Protein AF-A0A7C2XI36-F1 (afdb_monomer)

Sequence (150 aa):
MTQAPLSSDQVSELDQFARSLNAELEAIGADRAEQAFGLGCGLGIMPLGALVLALWVLQVINLILAFILAAMAGLALVGVAALLAYRARRRAIQHAYHTTQEREISRFLSARTMSRAQFDTLAYRQLPEGAPLLDFLSPIRKESDELLEG

Structure (mmCIF, N/CA/C/O backbone):
data_AF-A0A7C2XI36-F1
#
_entry.id   AF-A0A7C2XI36-F1
#
loop_
_atom_site.group_PDB
_atom_site.id
_atom_site.type_symbol
_atom_site.label_atom_id
_atom_site.label_alt_id
_atom_site.label_comp_id
_atom_site.label_asym_id
_atom_site.label_entity_id
_atom_site.label_seq_id
_atom_site.pdbx_PDB_ins_code
_atom_site.Cartn_x
_atom_site.Cartn_y
_atom_site.Cartn_z
_atom_site.occupancy
_atom_site.B_iso_or_equiv
_atom_site.auth_seq_id
_atom_site.auth_comp_id
_atom_site.auth_asym_id
_atom_site.auth_atom_id
_atom_site.pdbx_PDB_model_num
ATOM 1 N N . MET A 1 1 ? -18.037 5.154 40.935 1.00 37.78 1 MET A N 1
ATOM 2 C CA . MET A 1 1 ? -19.163 4.636 40.127 1.00 37.78 1 MET A CA 1
ATOM 3 C C . MET A 1 1 ? -18.861 3.184 39.813 1.00 37.78 1 MET A C 1
ATOM 5 O O . MET A 1 1 ? -17.808 2.916 39.251 1.00 37.78 1 MET A O 1
ATOM 9 N N . THR A 1 2 ? -19.704 2.260 40.262 1.00 40.53 2 THR A N 1
ATOM 10 C CA . THR A 1 2 ? -19.531 0.815 40.065 1.00 40.53 2 THR A CA 1
ATOM 11 C C . THR A 1 2 ? -19.751 0.456 38.597 1.00 40.53 2 THR A C 1
ATOM 13 O O . THR A 1 2 ? -20.831 0.685 38.060 1.00 40.53 2 THR A O 1
ATOM 16 N N . GLN A 1 3 ? -18.725 -0.084 37.935 1.00 44.94 3 GLN A N 1
ATOM 17 C CA . GLN A 1 3 ? -18.867 -0.599 36.574 1.00 44.94 3 GLN A CA 1
ATOM 18 C C . GLN A 1 3 ? -19.652 -1.913 36.626 1.00 44.94 3 GLN A C 1
ATOM 20 O O . GLN A 1 3 ? -19.240 -2.852 37.306 1.00 44.94 3 GLN A O 1
ATOM 25 N N . ALA A 1 4 ? -20.784 -1.975 35.924 1.00 53.09 4 ALA A N 1
ATOM 26 C CA . ALA A 1 4 ? -21.467 -3.241 35.694 1.00 53.09 4 ALA A CA 1
ATOM 27 C C . ALA A 1 4 ? -20.569 -4.142 34.821 1.00 53.09 4 ALA A C 1
ATOM 29 O O . ALA A 1 4 ? -19.974 -3.635 33.864 1.00 53.09 4 ALA A O 1
ATOM 30 N N . PRO A 1 5 ? -20.446 -5.447 35.121 1.00 56.06 5 PRO A N 1
ATOM 31 C CA . PRO A 1 5 ? -19.720 -6.361 34.250 1.00 56.06 5 PRO A CA 1
ATOM 32 C C . PRO A 1 5 ? -20.425 -6.435 32.889 1.00 56.06 5 PRO A C 1
ATOM 34 O O . PRO A 1 5 ? -21.626 -6.700 32.824 1.00 56.06 5 PRO A O 1
ATOM 37 N N . LEU A 1 6 ? -19.675 -6.183 31.812 1.00 59.97 6 LEU A N 1
ATOM 38 C CA . LEU A 1 6 ? -20.142 -6.374 30.435 1.00 59.97 6 LEU A CA 1
ATOM 39 C C . LEU A 1 6 ? -20.585 -7.832 30.251 1.00 59.97 6 LEU A C 1
ATOM 41 O O . LEU A 1 6 ? -19.903 -8.744 30.726 1.00 59.97 6 LEU A O 1
ATOM 45 N N . SER A 1 7 ? -21.713 -8.063 29.575 1.00 69.44 7 SER A N 1
ATOM 46 C CA . SER A 1 7 ? -22.179 -9.434 29.337 1.00 69.44 7 SER A CA 1
ATOM 47 C C . SER A 1 7 ? -21.255 -10.168 28.359 1.00 69.44 7 SER A C 1
ATOM 49 O O . SER A 1 7 ? -20.608 -9.549 27.510 1.00 69.44 7 SER A O 1
ATOM 51 N N . SER A 1 8 ? -21.220 -11.502 28.439 1.00 66.12 8 SER A N 1
ATOM 52 C CA . SER A 1 8 ? -20.513 -12.359 27.469 1.00 66.12 8 SER A CA 1
ATOM 53 C C . SER A 1 8 ? -20.869 -12.010 26.024 1.00 66.12 8 SER A C 1
ATOM 55 O O . SER A 1 8 ? -20.007 -11.979 25.147 1.00 66.12 8 SER A O 1
ATOM 57 N N . ASP A 1 9 ? -22.139 -11.689 25.804 1.00 70.44 9 ASP A N 1
ATOM 58 C CA . ASP A 1 9 ? -22.708 -11.429 24.489 1.00 70.44 9 ASP A CA 1
ATOM 59 C C . ASP A 1 9 ? -22.236 -10.068 23.960 1.00 70.44 9 ASP A C 1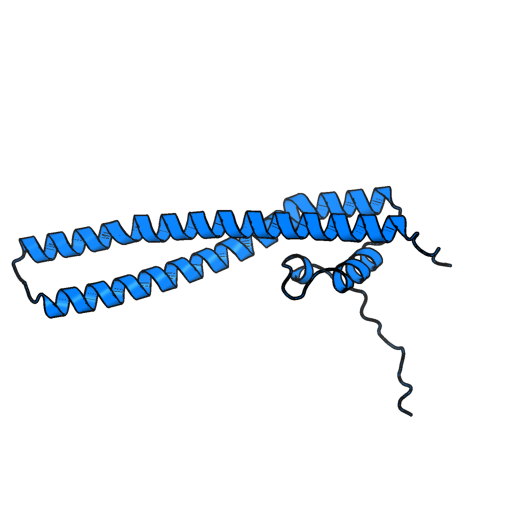
ATOM 61 O O . ASP A 1 9 ? -21.839 -9.965 22.803 1.00 70.44 9 ASP A O 1
ATOM 65 N N . GLN A 1 10 ? -22.151 -9.049 24.829 1.00 66.25 10 GLN A N 1
ATOM 66 C CA . GLN A 1 10 ? -21.549 -7.755 24.487 1.00 66.25 10 GLN A CA 1
ATOM 67 C C . GLN A 1 10 ? -20.069 -7.891 24.110 1.00 66.25 10 GLN A C 1
ATOM 69 O O . GLN A 1 10 ? -19.618 -7.204 23.200 1.00 66.25 10 GLN A O 1
ATOM 74 N N . VAL A 1 11 ? -19.312 -8.767 24.782 1.00 71.81 11 VAL A N 1
ATOM 75 C CA . VAL A 1 11 ? -17.890 -9.007 24.472 1.00 71.81 11 VAL A CA 1
ATOM 76 C C . VAL A 1 11 ? -17.716 -9.752 23.140 1.00 71.81 11 VAL A C 1
ATOM 78 O O . VAL A 1 11 ? -16.781 -9.453 22.399 1.00 71.81 11 VAL A O 1
ATOM 81 N N . SER A 1 12 ? -18.622 -10.680 22.816 1.00 75.06 12 SER A N 1
ATOM 82 C CA . SER A 1 12 ? -18.628 -11.423 21.545 1.00 75.06 12 SER A CA 1
ATOM 83 C C . SER A 1 12 ? -19.030 -10.547 20.351 1.00 75.06 12 SER A C 1
ATOM 85 O O . SER A 1 12 ? -18.380 -10.576 19.306 1.00 75.06 12 SER A O 1
ATOM 87 N N . GLU A 1 13 ? -20.053 -9.699 20.512 1.00 75.38 13 GLU A N 1
ATOM 88 C CA . GLU A 1 13 ? -20.417 -8.700 19.499 1.00 75.38 13 GLU A CA 1
ATOM 89 C C . GLU A 1 13 ? -19.289 -7.685 19.262 1.00 75.38 13 GLU A C 1
ATOM 91 O O . GLU A 1 13 ? -19.054 -7.292 18.118 1.00 75.38 13 GLU A O 1
ATOM 96 N N . LEU A 1 14 ? -18.573 -7.272 20.319 1.00 71.88 14 LEU A N 1
ATOM 97 C CA . LEU A 1 14 ? -17.445 -6.347 20.191 1.00 71.88 14 LEU A CA 1
ATOM 98 C C . LEU A 1 14 ? -16.300 -6.946 19.372 1.00 71.88 14 LEU A C 1
ATOM 100 O O . LEU A 1 14 ? -15.743 -6.257 18.520 1.00 71.88 14 LEU A O 1
ATOM 104 N N . ASP A 1 15 ? -15.977 -8.219 19.615 1.00 75.00 15 ASP A N 1
ATOM 105 C CA . ASP A 1 15 ? -14.943 -8.951 18.882 1.00 75.00 15 ASP A CA 1
ATOM 106 C C . ASP A 1 15 ? -15.303 -9.058 17.393 1.00 75.00 15 ASP A C 1
ATOM 108 O O . ASP A 1 15 ? -14.488 -8.715 16.534 1.00 75.00 15 ASP A O 1
ATOM 112 N N . GLN A 1 16 ? -16.548 -9.433 17.072 1.00 79.31 16 GLN A N 1
ATOM 113 C CA . GLN A 1 16 ? -17.017 -9.475 15.683 1.00 79.31 16 GLN A CA 1
ATOM 114 C C . GLN A 1 16 ? -16.967 -8.099 15.009 1.00 79.31 16 GLN A C 1
ATOM 116 O O . GLN A 1 16 ? -16.477 -8.000 13.884 1.00 79.31 16 GLN A O 1
ATOM 121 N N . PHE A 1 17 ? -17.413 -7.042 15.693 1.00 75.38 17 PHE A N 1
ATOM 122 C CA . PHE A 1 17 ? -17.409 -5.681 15.153 1.00 75.38 17 PHE A CA 1
ATOM 123 C C . PHE A 1 17 ? -15.983 -5.143 14.945 1.00 75.38 17 PHE A C 1
ATOM 125 O O . PHE A 1 17 ? -15.670 -4.595 13.888 1.00 75.38 17 PHE A O 1
ATOM 132 N N . ALA A 1 18 ? -15.073 -5.362 15.898 1.00 73.56 18 ALA A N 1
ATOM 133 C CA . ALA A 1 18 ? -13.664 -4.992 15.757 1.00 73.56 18 ALA A CA 1
ATOM 134 C C . ALA A 1 18 ? -12.981 -5.760 14.609 1.00 73.56 18 ALA A C 1
ATOM 136 O O . ALA A 1 18 ? -12.228 -5.169 13.829 1.00 73.56 18 ALA A O 1
ATOM 137 N N . ARG A 1 19 ? -13.277 -7.060 14.452 1.00 77.25 19 ARG A N 1
ATOM 138 C CA . ARG A 1 19 ? -12.775 -7.878 13.336 1.00 77.25 19 ARG A CA 1
ATOM 139 C C . ARG A 1 19 ? -13.316 -7.416 11.984 1.00 77.25 19 ARG A C 1
ATOM 141 O O . ARG A 1 19 ? -12.528 -7.338 11.042 1.00 77.25 19 ARG A O 1
ATOM 148 N N . SER A 1 20 ? -14.605 -7.078 11.872 1.00 79.12 20 SER A N 1
ATOM 149 C CA . SER A 1 20 ? -15.180 -6.592 10.609 1.00 79.12 20 SER A CA 1
ATOM 150 C C . SER A 1 20 ? -14.599 -5.238 10.200 1.00 79.12 20 SER A C 1
ATOM 152 O O . SER A 1 20 ? -14.190 -5.084 9.051 1.00 79.12 20 SER A O 1
ATOM 154 N N . LEU A 1 21 ? -14.467 -4.298 11.145 1.00 72.62 21 LEU A N 1
ATOM 155 C CA . LEU A 1 21 ? -13.843 -2.989 10.905 1.00 72.62 21 LEU A CA 1
ATOM 156 C C . LEU A 1 21 ? -12.387 -3.128 10.432 1.00 72.62 21 LEU A C 1
ATOM 158 O O . LEU A 1 21 ? -11.956 -2.412 9.526 1.00 72.62 21 LEU A O 1
ATOM 162 N N . ASN A 1 22 ? -11.632 -4.065 11.019 1.00 76.25 22 ASN A N 1
ATOM 163 C CA . ASN A 1 22 ? -10.251 -4.331 10.627 1.00 76.25 22 ASN A CA 1
ATOM 164 C C . ASN A 1 22 ? -10.146 -4.962 9.229 1.00 76.25 22 ASN A C 1
ATOM 166 O O . ASN A 1 22 ? -9.316 -4.534 8.429 1.00 76.25 22 ASN A O 1
ATOM 170 N N . ALA A 1 23 ? -10.998 -5.946 8.921 1.00 80.12 23 ALA A N 1
ATOM 171 C CA . ALA A 1 23 ? -11.044 -6.583 7.605 1.00 80.12 23 ALA A CA 1
ATOM 172 C C . ALA A 1 23 ? -11.415 -5.583 6.492 1.00 80.12 23 ALA A C 1
ATOM 174 O O . ALA A 1 23 ? -10.839 -5.626 5.406 1.00 80.12 23 ALA A O 1
ATOM 175 N N . 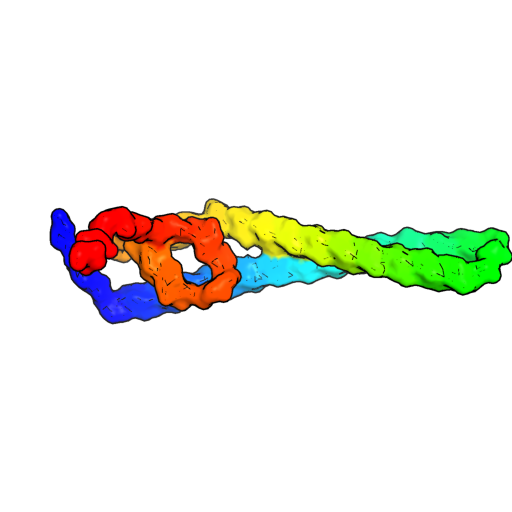GLU A 1 24 ? -12.322 -4.643 6.770 1.00 77.94 24 GLU A N 1
ATOM 176 C CA . GLU A 1 24 ? -12.688 -3.577 5.834 1.00 77.94 24 GLU A CA 1
ATOM 177 C C . GLU A 1 24 ? -11.528 -2.593 5.591 1.00 77.94 24 GLU A C 1
ATOM 179 O O . GLU A 1 24 ? -11.204 -2.294 4.439 1.00 77.94 24 GLU A O 1
ATOM 184 N N . LEU A 1 25 ? -10.841 -2.137 6.649 1.00 72.50 25 LEU A N 1
ATOM 185 C CA . LEU A 1 25 ? -9.649 -1.283 6.522 1.00 72.50 25 LEU A CA 1
ATOM 186 C C . LEU A 1 25 ? -8.519 -1.970 5.745 1.00 72.50 25 LEU A C 1
ATOM 188 O O . LEU A 1 25 ? -7.814 -1.319 4.969 1.00 72.50 25 LEU A O 1
ATOM 192 N N . GLU A 1 26 ? -8.339 -3.275 5.942 1.00 76.50 26 GLU A N 1
ATOM 193 C CA . GLU A 1 26 ? -7.358 -4.063 5.204 1.00 76.50 26 GLU A CA 1
ATOM 194 C C . GLU A 1 26 ? -7.734 -4.208 3.723 1.00 76.50 26 GLU A C 1
ATOM 196 O O . GLU A 1 26 ? -6.888 -3.948 2.867 1.00 76.50 26 GLU A O 1
ATOM 201 N N . ALA A 1 27 ? -8.998 -4.511 3.410 1.00 80.31 27 ALA A N 1
ATOM 202 C CA . ALA A 1 27 ? -9.495 -4.600 2.036 1.00 80.31 27 ALA A CA 1
ATOM 203 C C . ALA A 1 27 ? -9.365 -3.263 1.279 1.00 80.31 27 ALA A C 1
ATOM 205 O O . ALA A 1 27 ? -8.822 -3.229 0.173 1.00 80.31 27 ALA A O 1
ATOM 206 N N . ILE A 1 28 ? -9.773 -2.146 1.895 1.00 77.06 28 ILE A N 1
ATOM 207 C CA . ILE A 1 28 ? -9.601 -0.792 1.334 1.00 77.06 28 ILE A CA 1
ATOM 208 C C . ILE A 1 28 ? -8.109 -0.474 1.144 1.00 77.06 28 ILE A C 1
ATOM 210 O O . ILE A 1 28 ? -7.710 0.119 0.139 1.00 77.06 28 ILE A O 1
ATOM 214 N N . GLY A 1 29 ? -7.267 -0.868 2.102 1.00 68.06 29 GLY A N 1
ATOM 215 C CA . GLY A 1 29 ? -5.820 -0.696 2.025 1.00 68.06 29 GLY A CA 1
ATOM 216 C C . GLY A 1 29 ? -5.167 -1.494 0.892 1.00 68.06 29 GLY A C 1
ATOM 217 O O . GLY A 1 29 ? -4.225 -0.993 0.275 1.00 68.06 29 GLY A O 1
ATOM 218 N N . ALA A 1 30 ? -5.666 -2.701 0.612 1.00 75.81 30 ALA A N 1
ATOM 219 C CA . ALA A 1 30 ? -5.193 -3.580 -0.454 1.00 75.81 30 ALA A CA 1
ATOM 220 C C . ALA A 1 30 ? -5.612 -3.079 -1.847 1.00 75.81 30 ALA A C 1
ATOM 222 O O . ALA A 1 30 ? -4.736 -2.830 -2.672 1.00 75.81 30 ALA A O 1
ATOM 223 N N . ASP A 1 31 ? -6.904 -2.820 -2.081 1.00 76.44 31 ASP A N 1
ATOM 224 C CA . ASP A 1 31 ? -7.427 -2.338 -3.377 1.00 76.44 31 ASP A CA 1
ATOM 225 C C . ASP A 1 31 ? -6.751 -1.023 -3.817 1.00 76.44 31 ASP A C 1
ATOM 227 O O . ASP A 1 31 ? -6.319 -0.857 -4.961 1.00 76.44 31 ASP A O 1
ATOM 231 N N . ARG A 1 32 ? -6.536 -0.093 -2.875 1.00 69.12 32 ARG A N 1
ATOM 232 C CA . ARG A 1 32 ? -5.820 1.163 -3.158 1.00 69.12 32 ARG A CA 1
ATOM 233 C C . ARG A 1 32 ? -4.325 0.976 -3.411 1.00 69.12 32 ARG A C 1
ATOM 235 O O . ARG A 1 32 ? -3.750 1.750 -4.180 1.00 69.12 32 ARG A O 1
ATOM 242 N N . ALA A 1 33 ? -3.689 -0.014 -2.787 1.00 70.25 33 ALA A N 1
ATOM 243 C CA . ALA A 1 33 ? -2.298 -0.361 -3.065 1.00 70.25 33 ALA A CA 1
ATOM 244 C C . ALA A 1 33 ? -2.152 -1.011 -4.451 1.00 70.25 33 ALA A C 1
ATOM 246 O O . ALA A 1 33 ? -1.233 -0.658 -5.190 1.00 70.25 33 ALA A O 1
ATOM 247 N N . GLU A 1 34 ? -3.082 -1.890 -4.829 1.00 75.50 34 GLU A N 1
ATOM 248 C CA . GLU A 1 34 ? -3.104 -2.573 -6.123 1.00 75.50 34 GLU A CA 1
ATOM 249 C C . GLU A 1 34 ? -3.361 -1.596 -7.280 1.00 75.50 34 GLU A C 1
ATOM 251 O O . GLU A 1 34 ? -2.592 -1.580 -8.242 1.00 75.50 34 GLU A O 1
ATOM 256 N N . GLN A 1 35 ? -4.329 -0.678 -7.149 1.00 75.88 35 GLN A N 1
ATOM 257 C CA . GLN A 1 35 ? -4.531 0.411 -8.120 1.00 75.88 35 GLN A CA 1
ATOM 258 C C . GLN A 1 35 ? -3.277 1.286 -8.281 1.00 75.88 35 GLN A C 1
ATOM 260 O O . GLN A 1 35 ? -2.881 1.604 -9.404 1.00 75.88 35 GLN A O 1
ATOM 265 N N . ALA A 1 36 ? -2.622 1.666 -7.177 1.00 72.06 36 ALA A N 1
ATOM 266 C CA . ALA A 1 36 ? -1.402 2.474 -7.222 1.00 72.06 36 ALA A CA 1
ATOM 267 C C . ALA A 1 36 ? -0.227 1.727 -7.881 1.00 72.06 36 ALA A C 1
ATOM 269 O O . ALA A 1 36 ? 0.535 2.328 -8.641 1.00 72.06 36 ALA A O 1
ATOM 270 N N . PHE A 1 37 ? -0.098 0.421 -7.631 1.00 72.75 37 PHE A N 1
ATOM 271 C CA . PHE A 1 37 ? 0.924 -0.425 -8.244 1.00 72.75 37 PHE A CA 1
ATOM 272 C C . PHE A 1 37 ? 0.663 -0.652 -9.740 1.00 72.75 37 PHE A C 1
ATOM 274 O O . PHE A 1 37 ? 1.575 -0.483 -10.550 1.00 72.75 37 PHE A O 1
ATOM 281 N N . GLY A 1 38 ? -0.582 -0.951 -10.125 1.00 74.31 38 GLY A N 1
ATOM 282 C CA . GLY A 1 38 ? -0.994 -1.126 -11.520 1.00 74.31 38 GLY A CA 1
ATOM 283 C C . GLY A 1 38 ? -0.782 0.138 -12.356 1.00 74.31 38 GLY A C 1
ATOM 284 O O . GLY A 1 38 ? -0.189 0.071 -13.434 1.00 74.31 38 GLY A O 1
ATOM 285 N N . LEU A 1 39 ? -1.162 1.307 -11.825 1.00 75.75 39 LEU A N 1
ATOM 286 C CA . LEU A 1 39 ? -0.865 2.600 -12.451 1.00 75.75 39 LEU A CA 1
ATOM 287 C C . LEU A 1 39 ? 0.646 2.865 -12.526 1.00 75.75 39 LEU A C 1
ATOM 289 O O . LEU A 1 39 ? 1.126 3.309 -13.566 1.00 75.75 39 LEU A O 1
ATOM 293 N N . GLY A 1 40 ? 1.408 2.561 -11.470 1.00 71.25 40 GLY A N 1
ATOM 294 C CA . GLY A 1 40 ? 2.866 2.714 -11.461 1.00 71.25 40 GLY A CA 1
ATOM 295 C C . GLY A 1 40 ? 3.573 1.849 -12.511 1.00 71.25 40 GLY A C 1
ATOM 296 O O . GLY A 1 40 ? 4.460 2.332 -13.213 1.00 71.25 40 GLY A O 1
ATOM 297 N N . CYS A 1 41 ? 3.150 0.593 -12.669 1.00 75.69 41 CYS A N 1
ATOM 298 C CA . CYS A 1 41 ? 3.704 -0.331 -13.656 1.00 75.69 41 CYS A CA 1
ATOM 299 C C . CYS A 1 41 ? 3.305 0.059 -15.091 1.00 75.69 41 CYS A C 1
ATOM 301 O O . CYS A 1 41 ? 4.170 0.182 -15.959 1.00 75.69 41 CYS A O 1
ATOM 303 N N . GLY A 1 42 ? 2.017 0.338 -15.331 1.00 76.88 42 GLY A N 1
ATOM 304 C CA . GLY A 1 42 ? 1.509 0.734 -16.647 1.00 76.88 42 GLY A CA 1
ATOM 305 C C . GLY A 1 42 ? 2.094 2.060 -17.143 1.00 76.88 42 GLY A C 1
ATOM 306 O O . GLY A 1 42 ? 2.571 2.142 -18.275 1.00 76.88 42 GLY A O 1
ATOM 307 N N . LEU A 1 43 ? 2.135 3.085 -16.282 1.00 76.56 43 LEU A N 1
ATOM 308 C CA . LEU A 1 43 ? 2.735 4.379 -16.617 1.00 76.56 43 LEU A CA 1
ATOM 309 C C . LEU A 1 43 ? 4.266 4.282 -16.751 1.00 76.56 43 LEU A C 1
ATOM 311 O O . LEU A 1 43 ? 4.850 4.989 -17.567 1.00 76.56 43 LEU A O 1
ATOM 315 N N . GLY A 1 44 ? 4.914 3.396 -15.985 1.00 71.75 44 GLY A N 1
ATOM 316 C CA . GLY A 1 44 ? 6.360 3.155 -16.029 1.00 71.75 44 GLY A CA 1
ATOM 317 C C . GLY A 1 44 ? 6.852 2.414 -17.277 1.00 71.75 44 GLY A C 1
ATOM 318 O O . GLY A 1 44 ? 7.977 2.642 -17.721 1.00 71.75 44 GLY A O 1
ATOM 319 N N . ILE A 1 45 ? 6.010 1.577 -17.890 1.00 79.94 45 ILE A N 1
ATOM 320 C CA . ILE A 1 45 ? 6.335 0.865 -19.136 1.00 79.94 45 ILE A CA 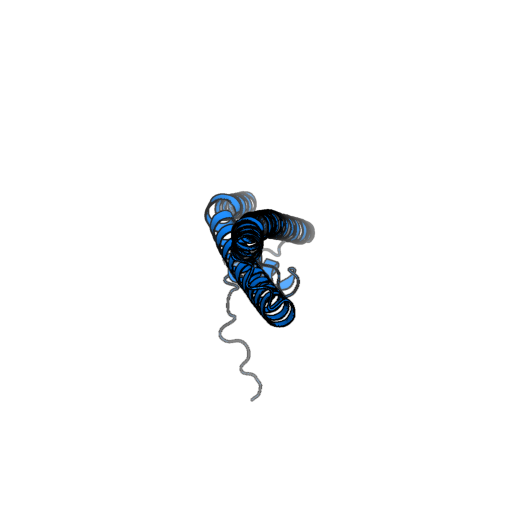1
ATOM 321 C C . ILE A 1 45 ? 6.452 1.815 -20.338 1.00 79.94 45 ILE A C 1
ATOM 323 O O . ILE A 1 45 ? 7.299 1.601 -21.207 1.00 79.94 45 ILE A O 1
ATOM 327 N N . MET A 1 46 ? 5.657 2.888 -20.383 1.00 81.44 46 MET A N 1
ATOM 328 C CA . MET A 1 46 ? 5.634 3.821 -21.516 1.00 81.44 46 MET A CA 1
ATOM 329 C C . MET A 1 46 ? 6.981 4.540 -21.776 1.00 81.44 46 MET A C 1
ATOM 331 O O . MET A 1 46 ? 7.461 4.470 -22.911 1.00 81.44 46 MET A O 1
ATOM 335 N N . PRO A 1 47 ? 7.647 5.185 -20.790 1.00 79.06 47 PRO A N 1
ATOM 336 C CA . PRO A 1 47 ? 8.963 5.791 -21.007 1.00 79.06 47 PRO A CA 1
ATOM 337 C C . PRO A 1 47 ? 10.053 4.745 -21.279 1.00 79.06 47 PRO A C 1
ATOM 339 O O . PRO A 1 47 ? 10.988 5.028 -22.026 1.00 79.06 47 PRO A O 1
ATOM 342 N N . LEU A 1 48 ? 9.924 3.527 -20.735 1.00 78.06 48 LEU A N 1
ATOM 343 C CA . LEU A 1 48 ? 10.863 2.436 -21.001 1.00 78.06 48 LEU A CA 1
ATOM 344 C C . LEU A 1 48 ? 10.785 1.986 -22.474 1.00 78.06 48 LEU A C 1
ATOM 346 O O . LEU A 1 48 ? 11.812 1.850 -23.137 1.00 78.06 48 LEU A O 1
ATOM 350 N N . GLY A 1 49 ? 9.570 1.842 -23.013 1.00 82.31 49 GLY A N 1
ATOM 351 C CA . GLY A 1 49 ? 9.338 1.561 -24.433 1.00 82.31 49 GLY A CA 1
ATOM 352 C C . GLY A 1 49 ? 9.826 2.685 -25.353 1.00 82.31 49 GLY A C 1
ATOM 353 O O . GLY A 1 49 ? 10.462 2.413 -26.371 1.00 82.31 49 GLY A O 1
A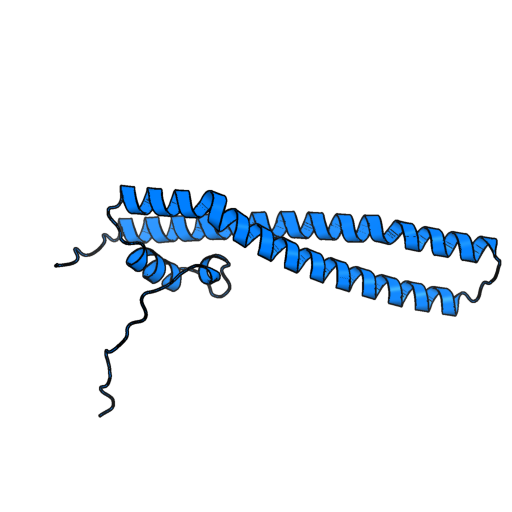TOM 354 N N . ALA A 1 50 ? 9.609 3.948 -24.969 1.00 84.06 50 ALA A N 1
ATOM 355 C CA . ALA A 1 50 ? 10.114 5.105 -25.711 1.00 84.06 50 ALA A CA 1
ATOM 356 C C . ALA A 1 50 ? 11.655 5.148 -25.762 1.00 84.06 50 ALA A C 1
ATOM 358 O O . ALA A 1 50 ? 12.224 5.441 -26.814 1.00 84.06 50 ALA A O 1
ATOM 359 N N . LEU A 1 51 ? 12.336 4.800 -24.662 1.00 81.50 51 LEU A N 1
ATOM 360 C CA . LEU A 1 51 ? 13.798 4.700 -24.610 1.00 81.50 51 LEU A CA 1
ATOM 361 C C . LEU A 1 51 ? 14.328 3.612 -25.557 1.00 81.50 51 LEU A C 1
ATOM 363 O O . LEU A 1 51 ? 15.266 3.862 -26.313 1.00 81.50 51 LEU A O 1
ATOM 367 N N . VAL A 1 52 ? 13.713 2.424 -25.553 1.00 79.81 52 VAL A N 1
ATOM 368 C CA . VAL A 1 52 ? 14.084 1.319 -26.457 1.00 79.81 52 VAL A CA 1
ATOM 369 C C . VAL A 1 52 ? 13.881 1.715 -27.923 1.00 79.81 52 VAL A C 1
ATOM 371 O O . VAL A 1 52 ? 14.768 1.481 -28.745 1.00 79.81 52 VAL A O 1
ATOM 374 N N . LEU A 1 53 ? 12.763 2.374 -28.249 1.00 84.19 53 LEU A N 1
ATOM 375 C CA . LEU A 1 53 ? 12.486 2.870 -29.600 1.00 84.19 53 LEU A CA 1
ATOM 376 C C . LEU A 1 53 ? 13.530 3.905 -30.054 1.00 84.19 53 LEU A C 1
ATOM 378 O O . LEU A 1 53 ? 14.034 3.818 -31.173 1.00 84.19 53 LEU A O 1
ATOM 382 N N . ALA A 1 54 ? 13.899 4.850 -29.184 1.00 81.69 54 ALA A N 1
ATOM 383 C CA . ALA A 1 54 ? 14.913 5.860 -29.484 1.00 81.69 54 ALA A CA 1
ATOM 384 C C . ALA A 1 54 ? 16.302 5.239 -29.720 1.00 81.69 54 ALA A C 1
ATOM 386 O O . ALA A 1 54 ? 16.969 5.584 -30.695 1.00 81.69 54 ALA A O 1
ATOM 387 N N . LEU A 1 55 ? 16.721 4.285 -28.878 1.00 78.94 55 LEU A N 1
ATOM 388 C CA . LEU A 1 55 ? 17.988 3.560 -29.043 1.00 78.94 55 LEU A CA 1
ATOM 389 C C . LEU A 1 55 ? 18.036 2.753 -30.349 1.00 78.94 55 LEU A C 1
ATOM 391 O O . LEU A 1 55 ? 19.085 2.694 -30.991 1.00 78.94 55 LEU A O 1
ATOM 395 N N . TRP A 1 56 ? 16.906 2.169 -30.762 1.00 77.50 56 TRP A N 1
ATOM 396 C CA . TRP A 1 56 ? 16.784 1.454 -32.033 1.00 77.50 56 TRP A CA 1
ATOM 397 C C . TRP A 1 56 ? 16.927 2.393 -33.241 1.00 77.50 56 TRP A C 1
ATOM 399 O O . TRP A 1 56 ? 17.721 2.110 -34.138 1.00 77.50 56 TRP A O 1
ATOM 409 N N . VAL A 1 57 ? 16.242 3.545 -33.231 1.00 82.75 57 VAL A N 1
ATOM 410 C CA . VAL A 1 57 ? 16.342 4.572 -34.290 1.00 82.75 57 VAL A CA 1
ATOM 411 C C . VAL A 1 57 ? 17.754 5.162 -34.391 1.00 82.75 57 VAL A C 1
ATOM 413 O O . VAL A 1 57 ? 18.237 5.411 -35.492 1.00 82.75 57 VAL A O 1
ATOM 416 N N . LEU A 1 58 ? 18.439 5.358 -33.261 1.00 82.69 58 LEU A N 1
ATOM 417 C CA . LEU A 1 58 ? 19.794 5.922 -33.213 1.00 82.69 58 LEU A CA 1
ATOM 418 C C . LEU A 1 58 ? 20.904 4.929 -33.620 1.00 82.69 58 LEU A C 1
ATOM 420 O O . LEU A 1 58 ? 22.059 5.333 -33.713 1.00 82.69 58 LEU A O 1
ATOM 424 N N . GLN A 1 59 ? 20.589 3.642 -33.821 1.00 73.62 59 GLN A N 1
ATOM 425 C CA . GLN A 1 59 ? 21.544 2.549 -34.092 1.00 73.62 59 GLN A CA 1
ATOM 426 C C . GLN A 1 59 ? 22.712 2.401 -33.086 1.00 73.62 59 GLN A C 1
ATOM 428 O O . GLN A 1 59 ? 23.655 1.646 -33.333 1.00 73.62 59 GLN A O 1
ATOM 433 N N . VAL A 1 60 ? 22.642 3.025 -31.903 1.00 66.56 60 VAL A N 1
ATOM 434 C CA . VAL A 1 60 ? 23.650 2.888 -30.832 1.00 66.56 60 VAL A CA 1
ATOM 435 C C . VAL A 1 60 ? 23.403 1.591 -30.046 1.00 66.56 60 VAL A C 1
ATOM 437 O O . VAL A 1 60 ? 23.074 1.594 -28.860 1.00 66.56 60 VAL A O 1
ATOM 440 N N . ILE A 1 61 ? 23.532 0.446 -30.722 1.00 62.81 61 ILE A N 1
ATOM 441 C CA . ILE A 1 61 ? 23.207 -0.878 -30.172 1.00 62.81 61 ILE A CA 1
ATOM 442 C C . ILE A 1 61 ? 24.387 -1.428 -29.353 1.00 62.81 61 ILE A C 1
ATOM 444 O O . ILE A 1 61 ? 24.976 -2.463 -29.656 1.00 62.81 61 ILE A O 1
ATOM 448 N N . ASN A 1 62 ? 24.693 -0.765 -28.236 1.00 72.88 62 ASN A N 1
ATOM 449 C CA . ASN A 1 62 ? 25.359 -1.421 -27.110 1.00 72.88 62 ASN A CA 1
ATOM 450 C C . ASN A 1 62 ? 24.300 -2.194 -26.309 1.00 72.88 62 ASN A C 1
ATOM 452 O O . ASN A 1 62 ? 23.875 -1.772 -25.233 1.00 72.88 62 ASN A O 1
ATOM 456 N N . LEU A 1 63 ? 23.854 -3.329 -26.864 1.00 71.62 63 LEU A N 1
ATOM 457 C CA . LEU A 1 63 ? 22.749 -4.144 -26.337 1.00 71.62 63 LEU A CA 1
ATOM 458 C C . LEU A 1 63 ? 22.933 -4.495 -24.847 1.00 71.62 63 LEU A C 1
ATOM 460 O O . LEU A 1 63 ? 21.981 -4.460 -24.073 1.00 71.62 63 LEU A O 1
ATOM 464 N N . ILE A 1 64 ? 24.178 -4.767 -24.442 1.00 79.75 64 ILE A N 1
ATOM 465 C CA . ILE A 1 64 ? 24.566 -5.076 -23.058 1.00 79.75 64 ILE A CA 1
ATOM 466 C C . ILE A 1 64 ? 24.295 -3.880 -22.128 1.00 79.75 64 ILE A C 1
ATOM 468 O O . ILE A 1 64 ? 23.691 -4.045 -21.070 1.00 79.75 64 ILE A O 1
ATOM 472 N N . LEU A 1 65 ? 24.686 -2.666 -22.531 1.00 79.25 65 LEU A N 1
ATOM 473 C CA . LEU A 1 65 ? 24.459 -1.448 -21.744 1.00 79.25 65 LEU A CA 1
ATOM 474 C C . LEU A 1 65 ? 22.964 -1.114 -21.653 1.00 79.25 65 LEU A C 1
ATOM 476 O O . LEU A 1 65 ? 22.479 -0.758 -20.580 1.00 79.25 65 LEU A O 1
ATOM 480 N N . ALA A 1 66 ? 22.229 -1.276 -22.758 1.00 74.94 66 ALA A N 1
ATOM 481 C CA . ALA A 1 66 ? 20.782 -1.084 -22.795 1.00 74.94 66 ALA A CA 1
ATOM 482 C C . ALA A 1 66 ? 20.051 -2.062 -21.857 1.00 74.94 66 ALA A C 1
ATOM 484 O O . ALA A 1 66 ? 19.161 -1.647 -21.117 1.00 74.94 66 ALA A O 1
ATOM 485 N N . PHE A 1 67 ? 20.467 -3.333 -21.824 1.00 78.81 67 PHE A N 1
ATOM 486 C CA . PHE A 1 67 ? 19.916 -4.340 -20.914 1.00 78.81 67 PHE A CA 1
ATOM 487 C C . PHE A 1 67 ? 20.182 -4.003 -19.437 1.00 78.81 67 PHE A C 1
ATOM 489 O O . PHE A 1 67 ? 19.261 -4.054 -18.622 1.00 78.81 67 PHE A O 1
ATOM 496 N N . ILE A 1 68 ? 21.409 -3.589 -19.092 1.00 84.00 68 ILE A N 1
ATOM 497 C CA . ILE A 1 68 ? 21.766 -3.177 -17.722 1.00 84.00 68 ILE A CA 1
ATOM 498 C C . ILE A 1 68 ? 20.942 -1.955 -17.283 1.00 84.00 68 ILE A C 1
ATOM 500 O O . ILE A 1 68 ? 20.391 -1.948 -16.180 1.00 84.00 68 ILE A O 1
ATOM 504 N N . LEU A 1 69 ? 20.804 -0.943 -18.147 1.00 81.56 69 LEU A N 1
ATOM 505 C CA . LEU A 1 69 ? 19.981 0.239 -17.871 1.00 81.56 69 LEU A CA 1
ATOM 506 C C . LEU A 1 69 ? 18.498 -0.112 -17.707 1.00 81.56 69 LEU A C 1
ATOM 508 O O . LEU A 1 69 ? 17.866 0.380 -16.775 1.00 81.56 69 LEU A O 1
ATOM 512 N N . ALA A 1 70 ? 17.950 -0.987 -18.556 1.00 77.62 70 ALA A N 1
ATOM 513 C CA . ALA A 1 70 ? 16.566 -1.444 -18.447 1.00 77.62 70 ALA A CA 1
ATOM 514 C C . ALA A 1 70 ? 16.313 -2.215 -17.139 1.00 77.62 70 ALA A C 1
ATOM 516 O O . ALA A 1 70 ? 15.306 -1.971 -16.475 1.00 77.62 70 ALA A O 1
ATOM 517 N N . ALA A 1 71 ? 17.242 -3.083 -16.724 1.00 82.81 71 ALA A N 1
ATOM 518 C CA . ALA A 1 71 ? 17.154 -3.806 -15.456 1.00 82.81 71 ALA A CA 1
ATOM 519 C C . ALA A 1 71 ? 17.202 -2.857 -14.243 1.00 82.81 71 ALA A C 1
ATOM 521 O O . ALA A 1 71 ? 16.362 -2.957 -13.348 1.00 82.81 71 ALA A O 1
ATOM 522 N N . MET A 1 72 ? 18.127 -1.888 -14.234 1.00 85.69 72 MET A N 1
ATOM 523 C CA . MET A 1 72 ? 18.208 -0.876 -13.171 1.00 85.69 72 MET A CA 1
ATOM 524 C C . MET A 1 72 ? 16.959 0.015 -13.117 1.00 85.69 72 MET A C 1
ATOM 526 O O . MET A 1 72 ? 16.428 0.263 -12.035 1.00 85.69 72 MET A O 1
ATOM 530 N N . ALA A 1 73 ? 16.453 0.458 -14.272 1.00 79.62 73 ALA A N 1
ATOM 531 C CA . ALA A 1 73 ? 15.231 1.254 -14.362 1.00 79.62 73 ALA A CA 1
ATOM 532 C C . ALA A 1 73 ? 13.994 0.468 -13.895 1.00 79.62 73 ALA A C 1
ATOM 534 O O . ALA A 1 73 ? 13.164 1.016 -13.171 1.00 79.62 73 ALA A O 1
ATOM 535 N N . GLY A 1 74 ? 13.894 -0.820 -14.243 1.00 81.88 74 GLY A N 1
ATOM 536 C CA . GLY A 1 74 ? 12.830 -1.711 -13.780 1.00 81.88 74 GLY A CA 1
ATOM 537 C C . GLY A 1 74 ? 12.834 -1.895 -12.260 1.00 81.88 74 GLY A C 1
ATOM 538 O O . GLY A 1 74 ? 11.797 -1.726 -11.620 1.00 81.88 74 GLY A O 1
ATOM 539 N N . LEU A 1 75 ? 14.001 -2.155 -11.661 1.00 85.62 75 LEU A N 1
ATOM 540 C CA . LEU A 1 75 ? 14.150 -2.253 -10.202 1.00 85.62 75 LEU A CA 1
ATOM 541 C C . LEU A 1 75 ? 13.783 -0.938 -9.494 1.00 85.62 75 LEU A C 1
ATOM 543 O O . LEU A 1 75 ? 13.065 -0.957 -8.493 1.00 85.62 75 LEU A O 1
ATOM 547 N N . ALA A 1 76 ? 14.217 0.205 -10.035 1.00 81.62 76 ALA A N 1
ATOM 548 C CA . ALA A 1 76 ? 13.856 1.519 -9.507 1.00 81.62 76 ALA A CA 1
ATOM 549 C C . ALA A 1 76 ? 12.339 1.780 -9.590 1.00 81.62 76 ALA A C 1
ATOM 551 O O . ALA A 1 76 ? 11.745 2.248 -8.618 1.00 81.62 76 ALA A O 1
ATOM 552 N N . LEU A 1 77 ? 11.698 1.424 -10.710 1.00 77.69 77 LEU A N 1
ATOM 553 C CA . LEU A 1 77 ? 10.247 1.524 -10.894 1.00 77.69 77 LEU A CA 1
ATOM 554 C C . LEU A 1 77 ? 9.472 0.675 -9.883 1.00 77.69 77 LEU A C 1
ATOM 556 O O . LEU A 1 77 ? 8.545 1.185 -9.256 1.00 77.69 77 LEU A O 1
ATOM 560 N N . VAL A 1 78 ? 9.873 -0.583 -9.671 1.00 81.81 78 VAL A N 1
ATOM 561 C CA . VAL A 1 78 ? 9.252 -1.468 -8.670 1.00 81.81 78 VAL A CA 1
ATOM 562 C C . VAL A 1 78 ? 9.412 -0.895 -7.257 1.00 81.81 78 VAL A C 1
ATOM 564 O O . VAL A 1 78 ? 8.438 -0.852 -6.505 1.00 81.81 78 VAL A O 1
ATOM 567 N N . GLY A 1 79 ? 10.597 -0.383 -6.906 1.00 84.12 79 GLY A N 1
ATOM 568 C CA . GLY A 1 79 ? 10.839 0.256 -5.608 1.00 84.12 79 GLY A CA 1
ATOM 569 C C . GLY A 1 79 ? 9.980 1.507 -5.377 1.00 84.12 79 GLY A C 1
ATOM 570 O O . GLY A 1 79 ? 9.392 1.673 -4.306 1.00 84.12 79 GLY A O 1
ATOM 571 N N . VAL A 1 80 ? 9.847 2.369 -6.391 1.00 79.00 80 VAL A N 1
ATOM 572 C CA . VAL A 1 80 ? 8.983 3.561 -6.330 1.00 79.00 80 VAL A CA 1
ATOM 573 C C . VAL A 1 80 ? 7.505 3.170 -6.252 1.00 79.00 80 VAL A C 1
AT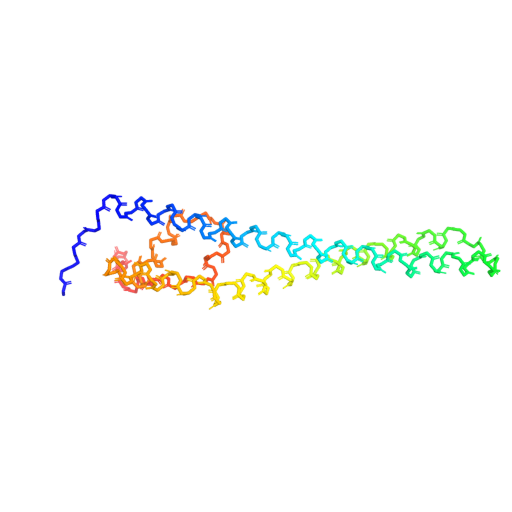OM 575 O O . VAL A 1 80 ? 6.780 3.735 -5.432 1.00 79.00 80 VAL A O 1
ATOM 578 N N . ALA A 1 81 ? 7.055 2.183 -7.032 1.00 73.94 81 ALA A N 1
ATOM 579 C CA . ALA A 1 81 ? 5.681 1.686 -6.990 1.00 73.94 81 ALA A CA 1
ATOM 580 C C . ALA A 1 81 ? 5.328 1.098 -5.612 1.00 73.94 81 ALA A C 1
ATOM 582 O O . ALA A 1 81 ? 4.283 1.436 -5.058 1.00 73.94 81 ALA A O 1
ATOM 583 N N . ALA A 1 82 ? 6.222 0.309 -5.008 1.00 76.25 82 ALA A N 1
ATOM 584 C CA . ALA A 1 82 ? 6.048 -0.220 -3.654 1.00 76.25 82 ALA A CA 1
ATOM 585 C C . ALA A 1 82 ? 5.973 0.898 -2.593 1.00 76.25 82 ALA A C 1
ATOM 587 O O . ALA A 1 82 ? 5.099 0.875 -1.723 1.00 76.25 82 ALA A O 1
ATOM 588 N N . LEU A 1 83 ? 6.832 1.922 -2.686 1.00 78.31 83 LEU A N 1
ATOM 589 C CA . LEU A 1 83 ? 6.808 3.072 -1.774 1.00 78.31 83 LEU A CA 1
ATOM 590 C C . LEU A 1 83 ? 5.523 3.909 -1.918 1.00 78.31 83 LEU A C 1
ATOM 592 O O . LEU A 1 83 ? 4.976 4.387 -0.918 1.00 78.31 83 LEU A O 1
ATOM 596 N N . LEU A 1 84 ? 5.035 4.090 -3.148 1.00 73.06 84 LEU A N 1
ATOM 597 C CA . LEU A 1 84 ? 3.771 4.773 -3.430 1.00 73.06 84 LEU A CA 1
ATOM 598 C C . LEU A 1 84 ? 2.578 3.970 -2.906 1.00 73.06 84 LEU A C 1
ATOM 600 O O . LEU A 1 84 ? 1.739 4.548 -2.218 1.00 73.06 84 LEU A O 1
ATOM 604 N N . ALA A 1 85 ? 2.539 2.657 -3.141 1.00 67.62 85 ALA A N 1
ATOM 605 C CA . ALA A 1 85 ? 1.509 1.760 -2.622 1.00 67.62 85 ALA A CA 1
ATOM 606 C C . ALA A 1 85 ? 1.464 1.767 -1.082 1.00 67.62 85 ALA A C 1
ATOM 608 O O . ALA A 1 85 ? 0.392 1.924 -0.499 1.00 67.62 85 ALA A O 1
ATOM 609 N N . TYR A 1 86 ? 2.620 1.719 -0.409 1.00 74.06 86 TYR A N 1
ATOM 610 C CA . TYR A 1 86 ? 2.706 1.823 1.053 1.00 74.06 86 TYR A CA 1
ATOM 611 C C . TYR A 1 86 ? 2.160 3.162 1.582 1.00 74.06 86 TYR A C 1
ATOM 613 O O . TYR A 1 86 ? 1.360 3.198 2.522 1.00 74.06 86 TYR A O 1
ATOM 621 N N . ARG A 1 87 ? 2.533 4.286 0.950 1.00 73.88 87 ARG A N 1
ATOM 622 C CA . ARG A 1 87 ? 2.013 5.619 1.312 1.00 73.88 87 ARG A CA 1
ATOM 623 C C . ARG A 1 87 ? 0.518 5.772 1.016 1.00 73.88 87 ARG A C 1
ATOM 625 O O . ARG A 1 87 ? -0.177 6.422 1.798 1.00 73.88 87 ARG A O 1
ATOM 632 N N . ALA A 1 88 ? 0.031 5.186 -0.077 1.00 68.12 88 ALA A N 1
ATOM 633 C CA . ALA A 1 88 ? -1.381 5.177 -0.446 1.00 68.12 88 ALA A CA 1
ATOM 634 C C . ALA A 1 88 ? -2.209 4.379 0.569 1.00 68.12 88 ALA A C 1
ATOM 636 O O . ALA A 1 88 ? -3.154 4.936 1.124 1.00 68.12 88 ALA A O 1
ATOM 637 N N . ARG A 1 89 ? -1.794 3.145 0.902 1.00 68.12 89 ARG A N 1
ATOM 638 C CA . ARG A 1 89 ? -2.410 2.304 1.945 1.00 68.12 89 ARG A CA 1
ATOM 639 C C . ARG A 1 89 ? -2.520 3.059 3.270 1.00 68.12 89 ARG A C 1
ATOM 641 O O . ARG A 1 89 ? -3.615 3.174 3.813 1.00 68.12 89 ARG A O 1
ATOM 648 N N . ARG A 1 90 ? -1.423 3.658 3.755 1.00 74.12 90 ARG A N 1
ATOM 649 C CA . ARG A 1 90 ? -1.418 4.380 5.041 1.00 74.12 90 ARG A CA 1
ATOM 650 C C . ARG A 1 90 ? -2.350 5.600 5.053 1.00 74.12 90 ARG A C 1
ATOM 652 O O . ARG A 1 90 ? -3.071 5.800 6.026 1.00 74.12 90 ARG A O 1
ATOM 659 N N . ARG A 1 91 ? -2.384 6.394 3.973 1.00 71.94 91 ARG A N 1
ATOM 6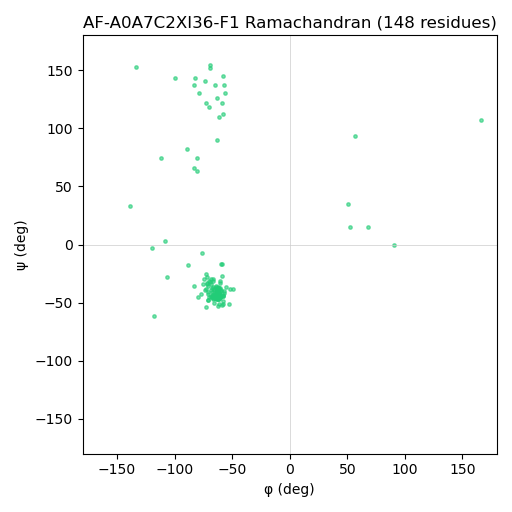60 C CA . ARG A 1 91 ? -3.319 7.531 3.849 1.00 71.94 91 ARG A CA 1
ATOM 661 C C . ARG A 1 91 ? -4.776 7.088 3.710 1.00 71.94 91 ARG A C 1
ATOM 663 O O . ARG A 1 91 ? -5.641 7.737 4.286 1.00 71.94 91 ARG A O 1
ATOM 670 N N . ALA A 1 92 ? -5.046 6.016 2.967 1.00 69.06 92 ALA A N 1
ATOM 671 C CA . ALA A 1 92 ? -6.394 5.483 2.785 1.00 69.06 92 ALA A CA 1
ATOM 672 C C . ALA A 1 92 ? -6.977 4.985 4.116 1.00 69.06 92 ALA A C 1
ATOM 674 O O . ALA A 1 92 ? -8.081 5.385 4.469 1.00 69.06 92 ALA A O 1
ATOM 675 N N . ILE A 1 93 ? -6.199 4.213 4.884 1.00 73.00 93 ILE A N 1
ATOM 676 C CA . ILE A 1 93 ? -6.564 3.737 6.229 1.00 73.00 93 ILE A CA 1
ATOM 677 C C . ILE A 1 93 ? -6.852 4.922 7.164 1.00 73.00 93 ILE A C 1
ATOM 679 O O . ILE A 1 93 ? -7.929 4.993 7.751 1.00 73.00 93 ILE A O 1
ATOM 683 N N . GLN A 1 94 ? -5.941 5.901 7.244 1.00 74.44 94 GLN A N 1
ATOM 684 C CA . GLN A 1 94 ? -6.122 7.083 8.098 1.00 74.44 94 GLN A CA 1
ATOM 685 C C . GLN A 1 94 ? -7.356 7.917 7.708 1.00 74.44 94 GLN A C 1
ATOM 687 O O . GLN A 1 94 ? -8.056 8.435 8.579 1.00 74.44 94 GLN A O 1
ATOM 692 N N . HIS A 1 95 ? -7.637 8.058 6.409 1.00 72.25 95 HIS A N 1
ATOM 693 C CA . HIS A 1 95 ? -8.806 8.796 5.939 1.00 72.25 95 HIS A CA 1
ATOM 694 C C . HIS A 1 95 ? -10.108 8.040 6.235 1.00 72.25 95 HIS A C 1
ATOM 696 O O . HIS A 1 95 ? -11.014 8.630 6.814 1.00 72.25 95 HIS A O 1
ATOM 702 N N . ALA A 1 96 ? -10.168 6.739 5.926 1.00 69.56 96 ALA A N 1
ATOM 703 C CA . ALA A 1 96 ? -11.329 5.886 6.186 1.00 69.56 96 ALA A CA 1
ATOM 704 C C . ALA A 1 96 ? -11.687 5.821 7.682 1.00 69.56 96 ALA A C 1
ATOM 706 O O . ALA A 1 96 ? -12.866 5.895 8.039 1.00 69.56 96 ALA A O 1
ATOM 707 N N . TYR A 1 97 ? -10.676 5.761 8.558 1.00 68.12 97 TYR A N 1
ATOM 708 C CA . TYR A 1 97 ? -10.875 5.795 10.007 1.00 68.12 97 TYR A CA 1
ATOM 709 C C . TYR A 1 97 ? -11.594 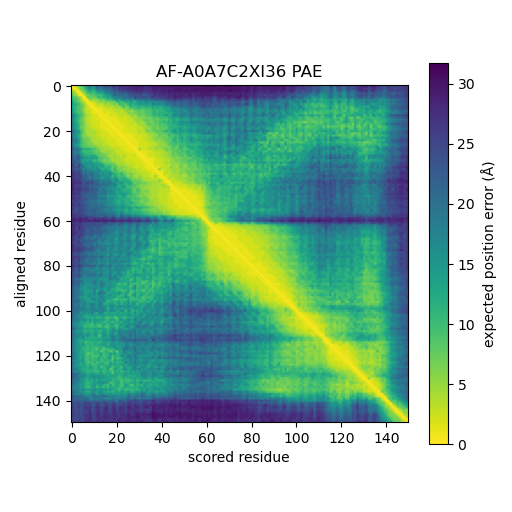7.082 10.452 1.00 68.12 97 TYR A C 1
ATOM 711 O O . TYR A 1 97 ? -12.648 7.011 11.085 1.00 68.12 97 TYR A O 1
ATOM 719 N N . HIS A 1 98 ? -11.095 8.258 10.050 1.00 67.25 98 HIS A N 1
ATOM 720 C CA . HIS A 1 98 ? -11.698 9.544 10.425 1.00 67.25 98 HIS A CA 1
ATOM 721 C C . HIS A 1 98 ? -13.037 9.855 9.734 1.00 67.25 98 HIS A C 1
ATOM 723 O O . HIS A 1 98 ? -13.884 10.523 10.326 1.00 67.25 98 HIS A O 1
ATOM 729 N N . THR A 1 99 ? -13.259 9.428 8.485 1.00 67.19 99 THR A N 1
ATOM 730 C CA . THR A 1 99 ? -14.508 9.751 7.766 1.00 67.19 99 THR A CA 1
ATOM 731 C C . THR A 1 99 ? -15.660 8.816 8.106 1.00 67.19 99 THR A C 1
ATOM 733 O O . THR A 1 99 ? -16.815 9.254 8.132 1.00 67.19 99 THR A O 1
ATOM 736 N N . THR A 1 100 ? -15.352 7.539 8.335 1.00 66.00 100 THR A N 1
ATOM 737 C CA . THR A 1 100 ? -16.342 6.457 8.364 1.00 66.00 100 THR A CA 1
ATOM 738 C C . THR A 1 100 ? -16.380 5.808 9.741 1.00 66.00 100 THR A C 1
ATOM 740 O O . THR A 1 100 ? -17.390 5.915 10.439 1.00 66.00 100 THR A O 1
ATOM 743 N N . GLN A 1 101 ? -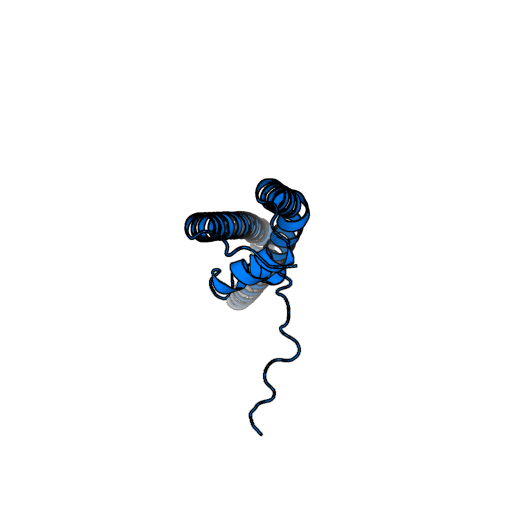15.267 5.221 10.189 1.00 64.94 101 GLN A N 1
ATOM 744 C CA . GLN A 1 101 ? -15.288 4.373 11.383 1.00 64.94 101 GLN A CA 1
ATOM 745 C C . GLN A 1 101 ? -15.406 5.162 12.695 1.00 64.94 101 GLN A C 1
ATOM 747 O O . GLN A 1 101 ? -16.074 4.698 13.612 1.00 64.94 101 GLN A O 1
ATOM 752 N N . GLU A 1 102 ? -14.911 6.400 12.789 1.00 64.75 102 GLU A N 1
ATOM 753 C CA . GLU A 1 102 ? -15.153 7.254 13.967 1.00 64.75 102 GLU A CA 1
ATOM 754 C C . GLU A 1 102 ? -16.656 7.546 14.190 1.00 64.75 102 GLU A C 1
ATOM 756 O O . GLU A 1 102 ? -17.122 7.633 15.333 1.00 64.75 102 GLU A O 1
ATOM 761 N N . ARG A 1 103 ? -17.459 7.610 13.117 1.00 64.38 103 ARG A N 1
ATOM 762 C CA . ARG A 1 103 ? -18.927 7.737 13.208 1.00 64.38 103 ARG A CA 1
ATOM 763 C C . ARG A 1 103 ? -19.614 6.432 13.600 1.00 64.38 103 ARG A C 1
ATOM 765 O O . ARG A 1 103 ? -20.629 6.473 14.289 1.00 64.38 103 ARG A O 1
ATOM 772 N N . GLU A 1 104 ? -19.093 5.287 13.181 1.00 67.62 104 GLU A N 1
ATOM 773 C CA . GLU A 1 104 ? -19.666 3.987 13.543 1.00 67.62 104 GLU A CA 1
ATOM 774 C C . GLU A 1 104 ? -19.306 3.578 14.969 1.00 67.62 104 GLU A C 1
ATOM 776 O O . GLU A 1 104 ? -20.196 3.201 15.727 1.00 67.62 104 GLU A O 1
ATOM 781 N N . ILE A 1 105 ? -18.052 3.776 15.382 1.00 69.25 105 ILE A N 1
ATOM 782 C CA . ILE A 1 105 ? -17.600 3.589 16.765 1.00 69.25 105 ILE A CA 1
ATOM 783 C C . ILE A 1 105 ? -18.424 4.485 17.700 1.00 69.25 105 ILE A C 1
ATOM 785 O O . ILE A 1 105 ? -18.993 3.994 18.671 1.00 69.25 105 ILE A O 1
ATOM 789 N N . SER A 1 106 ? -18.591 5.779 17.396 1.00 67.25 106 SER A N 1
ATOM 790 C CA . SER A 1 106 ? -19.416 6.667 18.237 1.00 67.25 106 SER A CA 1
ATOM 791 C C . SER A 1 106 ? -20.901 6.279 18.274 1.00 67.25 106 SER A C 1
ATOM 793 O O . SER A 1 106 ? -21.512 6.370 19.341 1.00 67.25 106 SER A O 1
ATOM 795 N N . ARG A 1 107 ? -21.483 5.775 17.175 1.00 72.44 107 ARG A N 1
ATOM 796 C CA . ARG A 1 107 ? -22.840 5.190 17.175 1.00 72.44 107 ARG A CA 1
ATOM 797 C C . ARG A 1 107 ? -22.929 3.932 18.042 1.00 72.44 107 ARG A C 1
ATOM 799 O O . ARG A 1 107 ? -23.860 3.829 18.835 1.00 72.44 107 ARG A O 1
ATOM 806 N N . PHE A 1 108 ? -21.970 3.014 17.933 1.00 68.00 108 PHE A N 1
ATOM 807 C CA . PHE A 1 108 ? -21.944 1.763 18.697 1.00 68.00 108 PHE A CA 1
ATOM 808 C C . PHE A 1 108 ? -21.786 2.024 20.204 1.00 68.00 108 PHE A C 1
ATOM 810 O O . PHE A 1 108 ? -22.559 1.508 21.013 1.00 68.00 108 PHE A O 1
ATOM 817 N N . LEU A 1 109 ? -20.859 2.913 20.580 1.00 71.06 109 LEU A N 1
ATOM 818 C CA . LEU A 1 109 ? -20.666 3.379 21.959 1.00 71.06 109 LEU A CA 1
ATOM 819 C C . LEU A 1 109 ? -21.946 4.013 22.527 1.00 71.06 109 LEU A C 1
ATOM 821 O O . LEU A 1 109 ? -22.341 3.708 23.654 1.00 71.06 109 LEU A O 1
ATOM 825 N N . SER A 1 110 ? -22.624 4.843 21.725 1.00 69.50 110 SER A N 1
ATOM 826 C CA . SER A 1 110 ? -23.882 5.506 22.098 1.00 69.50 110 SER A CA 1
ATOM 827 C C . SER A 1 110 ? -25.044 4.517 22.258 1.00 69.50 110 SER A C 1
ATOM 829 O O . SER A 1 110 ? -25.848 4.669 23.172 1.00 69.50 110 SER A O 1
ATOM 831 N N . ALA A 1 111 ? -25.123 3.481 21.414 1.00 73.25 111 ALA A N 1
ATOM 832 C CA . ALA A 1 111 ? -26.148 2.434 21.482 1.00 73.25 111 ALA A CA 1
ATOM 833 C C . ALA A 1 111 ? -25.960 1.458 22.662 1.00 73.25 111 ALA A C 1
ATOM 835 O O . ALA A 1 111 ? -26.930 0.855 23.120 1.00 73.25 111 ALA A O 1
ATOM 836 N N . ARG A 1 112 ? -24.725 1.288 23.153 1.00 67.06 112 ARG A N 1
ATOM 837 C CA . ARG A 1 112 ? -24.378 0.360 24.248 1.00 67.06 112 ARG A CA 1
ATOM 838 C C . ARG A 1 112 ? -24.017 1.053 25.574 1.00 67.06 112 ARG A C 1
ATOM 840 O O . ARG A 1 112 ? -23.673 0.363 26.531 1.00 67.06 112 ARG A O 1
ATOM 847 N N . THR A 1 113 ? -24.106 2.387 25.670 1.00 67.38 113 THR A N 1
ATOM 848 C CA . THR A 1 113 ? -23.665 3.188 26.845 1.00 67.38 113 THR A CA 1
ATOM 849 C C . THR A 1 113 ? -22.232 2.870 27.301 1.00 67.38 113 THR A C 1
ATOM 851 O O . THR A 1 113 ? -21.908 2.876 28.488 1.00 67.38 113 THR A O 1
ATOM 854 N N . MET A 1 114 ? -21.360 2.574 26.340 1.00 65.38 114 MET A N 1
ATOM 855 C CA . MET A 1 114 ? -19.992 2.123 26.577 1.00 65.38 114 MET A CA 1
ATOM 856 C C . MET A 1 114 ? -19.017 3.295 26.421 1.00 65.38 114 MET A C 1
ATOM 858 O O . MET A 1 114 ? -19.208 4.156 25.562 1.00 65.38 114 MET A O 1
ATOM 862 N N . SER A 1 115 ? -17.965 3.358 27.241 1.00 71.88 115 SER A N 1
ATOM 863 C CA . SER A 1 115 ? -16.953 4.417 27.099 1.00 71.88 115 SER A CA 1
ATOM 864 C C . SER A 1 115 ? -15.929 4.067 26.013 1.00 71.88 115 SER A C 1
ATOM 866 O O . SER A 1 115 ? -15.521 2.911 25.893 1.00 71.88 115 SER A O 1
ATOM 868 N N . ARG A 1 116 ? -15.454 5.069 25.252 1.00 68.06 116 ARG A N 1
ATOM 869 C CA . ARG A 1 116 ? -14.413 4.864 24.220 1.00 68.06 116 ARG A CA 1
ATOM 870 C C . ARG A 1 116 ? -13.159 4.206 24.806 1.00 68.06 116 ARG A C 1
ATOM 872 O O . ARG A 1 116 ? -12.604 3.295 24.218 1.00 68.06 116 ARG A O 1
ATOM 879 N N . ALA A 1 117 ? -12.806 4.565 26.035 1.00 67.06 117 ALA A N 1
ATOM 880 C CA . ALA A 1 117 ? -11.668 4.005 26.749 1.00 67.06 117 ALA A CA 1
ATOM 881 C C . ALA A 1 117 ? -11.826 2.503 27.114 1.00 67.06 117 ALA A C 1
ATOM 883 O O . ALA A 1 117 ? -10.840 1.764 27.127 1.00 67.06 117 ALA A O 1
ATOM 884 N N . GLN A 1 118 ? -13.052 2.016 27.363 1.00 67.94 118 GLN A N 1
ATOM 885 C CA . GLN A 1 118 ? -13.327 0.574 27.502 1.00 67.94 118 GLN A CA 1
ATOM 886 C C . GLN A 1 118 ? -13.262 -0.151 26.152 1.00 67.94 118 GLN A C 1
ATOM 888 O O . GLN A 1 118 ? -12.754 -1.268 26.095 1.00 67.94 118 GLN A O 1
ATOM 893 N N . PHE A 1 119 ? -13.750 0.482 25.079 1.00 71.06 119 PHE A N 1
ATOM 894 C CA . PHE A 1 119 ? -13.685 -0.064 23.720 1.00 71.06 119 PHE A CA 1
ATOM 895 C C . PHE A 1 119 ? -12.238 -0.238 23.268 1.00 71.06 119 PHE A C 1
ATOM 897 O O . PHE A 1 119 ? -11.841 -1.354 22.948 1.00 71.06 119 PHE A O 1
ATOM 904 N N . ASP A 1 120 ? -11.430 0.820 23.356 1.00 73.81 120 ASP A N 1
ATOM 905 C CA . ASP A 1 120 ? -10.018 0.805 22.975 1.00 73.81 120 ASP A CA 1
ATOM 906 C C . ASP A 1 120 ? -9.238 -0.276 23.747 1.00 73.81 120 ASP A C 1
ATOM 908 O O . ASP A 1 120 ? -8.432 -0.999 23.166 1.00 73.81 120 ASP A O 1
ATOM 912 N N . THR A 1 121 ? -9.527 -0.458 25.042 1.00 74.38 121 THR A N 1
ATOM 913 C CA . THR A 1 121 ? -8.859 -1.463 25.891 1.00 74.38 121 THR A CA 1
ATOM 914 C C . THR A 1 121 ? -9.264 -2.909 25.558 1.00 74.38 121 THR A C 1
ATOM 916 O O . THR A 1 121 ? -8.437 -3.815 25.674 1.00 74.38 121 THR A O 1
ATOM 919 N N . LEU A 1 122 ? -10.517 -3.153 25.153 1.00 71.69 122 LEU A N 1
ATOM 920 C CA . LEU A 1 122 ? -10.991 -4.487 24.757 1.00 71.69 122 LEU A CA 1
ATOM 921 C C . LEU A 1 122 ? -10.568 -4.841 23.329 1.00 71.69 122 LEU A C 1
ATOM 923 O O . LEU A 1 122 ? -10.022 -5.922 23.114 1.00 71.69 122 LEU A O 1
ATOM 927 N N . ALA A 1 123 ? -10.727 -3.910 22.387 1.00 72.19 123 ALA A N 1
ATOM 928 C CA . ALA A 1 123 ? -10.296 -4.074 21.005 1.00 72.19 123 ALA A CA 1
ATOM 929 C C . ALA A 1 123 ? -8.785 -4.360 20.923 1.00 72.19 123 ALA A C 1
ATOM 931 O O . ALA A 1 123 ? -8.383 -5.313 20.258 1.00 72.19 123 ALA A O 1
ATOM 932 N N . TYR A 1 124 ? -7.956 -3.632 21.686 1.00 74.88 124 TYR A N 1
ATOM 933 C CA . TYR A 1 124 ? -6.506 -3.864 21.757 1.00 74.88 124 TYR A CA 1
ATOM 934 C C . TYR A 1 124 ? -6.126 -5.284 22.227 1.00 74.88 124 TYR A C 1
ATOM 936 O O . TYR A 1 124 ? -5.070 -5.787 21.863 1.00 74.88 124 TYR A O 1
ATOM 944 N N . ARG A 1 125 ? -6.974 -5.955 23.022 1.00 73.69 125 ARG A N 1
ATOM 945 C CA . ARG A 1 125 ? -6.736 -7.335 23.496 1.00 73.69 125 ARG A CA 1
ATOM 946 C C . ARG A 1 125 ? -7.250 -8.427 22.552 1.00 73.69 125 ARG A C 1
ATOM 948 O O . ARG A 1 125 ? -6.877 -9.582 22.731 1.00 73.69 125 ARG A O 1
ATOM 955 N N . GLN A 1 126 ? -8.139 -8.092 21.619 1.00 72.69 126 GLN A N 1
ATOM 956 C CA . GLN A 1 126 ? -8.826 -9.049 20.738 1.00 72.69 126 GLN A CA 1
ATOM 957 C C . GLN A 1 126 ? -8.312 -9.022 19.290 1.00 72.69 126 GLN A C 1
ATOM 959 O O . GLN A 1 126 ? -8.382 -10.035 18.582 1.00 72.69 126 GLN A O 1
ATOM 964 N N . LEU A 1 127 ? -7.800 -7.872 18.847 1.00 71.38 127 LEU A N 1
ATOM 965 C CA . LEU A 1 127 ? -7.213 -7.690 17.523 1.00 71.38 127 LEU A CA 1
ATOM 966 C C . LEU A 1 127 ? -5.827 -8.356 17.429 1.00 71.38 127 LEU A C 1
ATOM 968 O O . LEU A 1 127 ? -5.050 -8.284 18.381 1.00 71.38 127 LEU A O 1
ATOM 972 N N . PRO A 1 128 ? -5.495 -8.998 16.293 1.00 70.12 128 PRO A N 1
ATOM 973 C CA . PRO A 1 128 ? -4.178 -9.593 16.083 1.00 70.12 128 PRO A CA 1
ATOM 974 C C . PRO A 1 128 ? -3.088 -8.520 15.948 1.00 70.12 128 PRO A C 1
ATOM 976 O O . PRO A 1 128 ? -3.343 -7.412 15.467 1.00 70.12 128 PRO A O 1
ATOM 979 N N . GLU A 1 129 ? -1.854 -8.865 16.319 1.00 63.66 129 GLU A N 1
ATOM 980 C CA . GLU A 1 129 ? -0.694 -7.986 16.143 1.00 63.66 129 GLU A CA 1
ATOM 981 C C . GLU A 1 129 ? -0.539 -7.569 14.668 1.00 63.66 129 GLU A C 1
ATOM 983 O O . GLU A 1 129 ? -0.577 -8.401 13.762 1.00 63.66 129 GLU A O 1
ATOM 988 N N . GLY A 1 130 ? -0.387 -6.263 14.423 1.00 61.75 130 GLY A N 1
ATOM 989 C CA . GLY A 1 130 ? -0.322 -5.686 13.073 1.00 61.75 130 GLY A CA 1
ATOM 990 C C . GLY A 1 130 ? -1.667 -5.253 12.471 1.00 61.75 130 GLY A C 1
ATOM 991 O O . GLY A 1 130 ? -1.681 -4.714 11.365 1.00 61.75 130 GLY A O 1
ATOM 992 N N . ALA A 1 131 ? -2.788 -5.427 13.181 1.00 70.50 131 ALA A N 1
ATOM 993 C CA . ALA A 1 131 ? -4.086 -4.889 12.775 1.00 70.50 131 ALA A CA 1
ATOM 994 C C . ALA A 1 131 ? -4.048 -3.346 12.625 1.00 70.50 131 ALA A C 1
ATOM 996 O O . ALA A 1 131 ? -3.771 -2.659 13.611 1.00 70.50 131 ALA A O 1
ATOM 997 N N . PRO A 1 132 ? -4.367 -2.760 11.448 1.00 67.25 132 PRO A N 1
ATOM 998 C CA . PRO A 1 132 ? -4.305 -1.309 11.224 1.00 67.25 132 PRO A CA 1
ATOM 999 C C . PRO A 1 132 ? -5.204 -0.467 12.139 1.00 67.25 132 PRO A C 1
ATOM 1001 O O . PRO A 1 132 ? -4.982 0.735 12.245 1.00 67.25 132 PRO A O 1
ATOM 1004 N N . LEU A 1 133 ? -6.199 -1.061 12.808 1.00 69.06 133 LEU A N 1
ATOM 1005 C CA . LEU A 1 133 ? -6.999 -0.353 13.812 1.00 69.06 133 LEU A CA 1
ATOM 1006 C C . LEU A 1 133 ? -6.177 -0.003 15.073 1.00 69.06 133 LEU A C 1
ATOM 1008 O O . LEU A 1 133 ? -6.445 1.023 15.695 1.00 69.06 133 LEU A O 1
ATOM 1012 N N . LEU A 1 134 ? -5.162 -0.809 15.427 1.00 69.75 134 LEU A N 1
ATOM 1013 C CA . LEU A 1 134 ? -4.326 -0.625 16.625 1.00 69.75 134 LEU A CA 1
ATOM 1014 C C . LEU A 1 134 ? -3.575 0.717 16.623 1.00 69.75 134 LEU A C 1
ATOM 1016 O O . LEU A 1 134 ? -3.437 1.321 17.682 1.00 69.75 134 LEU A O 1
ATOM 1020 N N . ASP A 1 135 ? -3.172 1.213 15.446 1.00 71.69 135 ASP A N 1
ATOM 1021 C CA . ASP A 1 135 ? -2.514 2.521 15.253 1.00 71.69 135 ASP A CA 1
ATOM 1022 C C . ASP A 1 135 ? -3.367 3.714 15.744 1.00 71.69 135 ASP A C 1
ATOM 1024 O O . ASP A 1 135 ? -2.843 4.816 15.917 1.00 71.69 135 ASP A O 1
ATOM 1028 N N . PHE A 1 136 ? -4.676 3.513 15.952 1.00 68.19 136 PHE A N 1
ATOM 1029 C CA . PHE A 1 136 ? -5.642 4.558 16.311 1.00 68.19 136 PHE A CA 1
ATOM 1030 C C . PHE A 1 136 ? -6.351 4.328 17.656 1.00 68.19 136 PHE A C 1
ATOM 1032 O O . PHE A 1 136 ? -7.139 5.178 18.076 1.00 68.19 136 PHE A O 1
ATOM 1039 N N . LEU A 1 137 ? -6.097 3.207 18.341 1.00 71.19 137 LEU A N 1
ATOM 1040 C CA . LEU A 1 137 ? -6.647 2.954 19.675 1.00 71.19 137 LEU A CA 1
ATOM 1041 C C . LEU A 1 137 ? -5.785 3.639 20.741 1.00 71.19 137 LEU A C 1
ATOM 1043 O O . LEU A 1 137 ? -4.559 3.555 20.717 1.00 71.19 137 LEU A O 1
ATOM 1047 N N . SER A 1 138 ? -6.426 4.273 21.720 1.00 68.44 138 SER A N 1
ATOM 1048 C CA . SER A 1 138 ? -5.777 4.812 22.919 1.00 68.44 138 SER A CA 1
ATOM 1049 C C . SER A 1 138 ? -6.219 4.003 24.145 1.00 68.44 138 SER A C 1
ATOM 1051 O O . SER A 1 138 ? -7.047 4.478 24.928 1.00 68.44 138 SER A O 1
ATOM 1053 N N . PRO A 1 139 ? -5.713 2.762 24.324 1.00 65.75 139 PRO A N 1
ATOM 1054 C CA . PRO A 1 139 ? -6.057 1.953 25.488 1.00 65.75 139 PRO A CA 1
ATOM 1055 C C . PRO A 1 139 ? -5.683 2.702 26.769 1.00 65.75 139 PRO A C 1
ATOM 1057 O O . PRO A 1 139 ? -4.666 3.401 26.816 1.00 65.75 139 PRO A O 1
ATOM 1060 N N . ILE A 1 140 ? -6.485 2.543 27.826 1.00 55.62 140 ILE A N 1
ATOM 1061 C CA . ILE A 1 140 ? -6.164 3.151 29.120 1.00 55.62 140 ILE A CA 1
ATOM 1062 C C . ILE A 1 140 ? -4.840 2.549 29.585 1.00 55.62 140 ILE A C 1
ATOM 1064 O O . ILE A 1 140 ? -4.785 1.378 29.972 1.00 55.62 140 ILE A O 1
ATOM 1068 N N . ARG A 1 141 ? -3.773 3.354 29.588 1.00 53.91 141 ARG A N 1
ATOM 1069 C CA . ARG A 1 141 ? -2.561 3.016 30.329 1.00 53.91 141 ARG A CA 1
ATOM 1070 C C . ARG A 1 141 ? -2.982 2.854 31.788 1.00 53.91 141 ARG A C 1
ATOM 1072 O O . ARG A 1 141 ? -3.365 3.828 32.430 1.00 53.91 141 ARG A O 1
ATOM 1079 N N . LYS A 1 142 ? -2.915 1.622 32.302 1.00 45.00 142 LYS A N 1
ATOM 1080 C CA . LYS A 1 142 ? -2.882 1.373 33.745 1.00 45.00 142 LYS A CA 1
ATOM 1081 C C . LYS A 1 142 ? -1.600 2.007 34.283 1.00 45.00 142 LYS A C 1
ATOM 1083 O O . LYS A 1 142 ? -0.536 1.398 34.268 1.00 45.00 142 LYS A O 1
ATOM 1088 N N . GLU A 1 143 ? -1.702 3.264 34.680 1.00 48.91 143 GLU A N 1
ATOM 1089 C CA . GLU A 1 143 ? -0.729 3.903 35.553 1.00 48.91 143 GLU A CA 1
ATOM 1090 C C . GLU A 1 143 ? -1.031 3.433 36.985 1.00 48.91 143 GLU A C 1
ATOM 1092 O O . GLU A 1 143 ? -2.190 3.459 37.398 1.00 48.91 143 GLU A O 1
ATOM 1097 N N . SER A 1 144 ? -0.000 2.978 37.708 1.00 47.03 144 SER A N 1
ATOM 1098 C CA . SER A 1 144 ? -0.040 2.459 39.095 1.00 47.03 144 SER A CA 1
ATOM 1099 C C . SER A 1 144 ? -0.992 1.278 39.383 1.00 47.03 144 SER A C 1
ATOM 1101 O O . SER A 1 144 ? -2.156 1.482 39.697 1.00 47.03 144 SER A O 1
ATOM 1103 N N . ASP A 1 145 ? -0.443 0.060 39.285 1.00 45.97 145 ASP A N 1
ATOM 1104 C CA . ASP A 1 145 ? -0.763 -1.188 40.020 1.00 45.97 145 ASP A CA 1
ATOM 1105 C C . ASP A 1 145 ? -0.054 -2.323 39.241 1.00 45.97 145 ASP A C 1
ATOM 1107 O O . ASP A 1 145 ? -0.447 -2.615 38.113 1.00 45.97 145 ASP A O 1
ATOM 1111 N N . GLU A 1 146 ? 1.031 -2.956 39.678 1.00 47.44 146 GLU A N 1
ATOM 1112 C CA . GLU A 1 146 ? 1.859 -2.797 40.878 1.00 47.44 146 GLU A CA 1
ATOM 1113 C C . GLU A 1 146 ? 3.347 -2.812 40.422 1.00 47.44 146 GLU A C 1
ATOM 1115 O O . GLU A 1 146 ? 3.653 -3.364 39.369 1.00 47.44 146 GLU A O 1
ATOM 1120 N N . LEU A 1 147 ? 4.364 -2.214 41.058 1.00 50.81 147 LEU A N 1
ATOM 1121 C CA . LEU A 1 147 ? 4.531 -1.590 42.383 1.00 50.81 147 LEU A CA 1
ATOM 1122 C C . LEU A 1 147 ? 4.481 -2.516 43.616 1.00 50.81 147 LEU A C 1
ATOM 1124 O O . LEU A 1 147 ? 4.410 -2.030 44.740 1.00 50.81 147 LEU A O 1
ATOM 1128 N N . LEU A 1 148 ? 4.606 -3.830 43.404 1.00 48.03 148 LEU A N 1
ATOM 1129 C CA . LEU A 1 148 ? 4.766 -4.857 44.445 1.00 48.03 148 LEU A CA 1
ATOM 1130 C C . LEU A 1 148 ? 5.809 -5.936 44.063 1.00 48.03 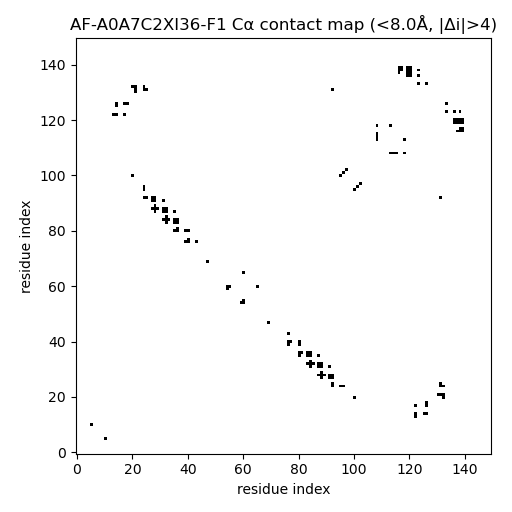148 LEU A C 1
ATOM 1132 O O . LEU A 1 148 ? 5.709 -7.080 44.492 1.00 48.03 148 LEU A O 1
ATOM 1136 N N . GLU A 1 149 ? 6.855 -5.561 43.319 1.00 45.19 149 GLU A N 1
ATOM 1137 C CA . GLU A 1 149 ? 8.193 -6.110 43.601 1.00 45.19 149 GLU A CA 1
ATOM 1138 C C . GLU A 1 149 ? 8.854 -5.177 44.626 1.00 45.19 149 GLU A C 1
ATOM 1140 O O . GLU A 1 149 ? 9.562 -4.233 44.271 1.00 45.19 149 GLU A O 1
ATOM 1145 N N . GLY A 1 150 ? 8.503 -5.396 45.896 1.00 42.28 150 GLY A N 1
ATOM 1146 C CA . GLY A 1 150 ? 9.154 -4.804 47.068 1.00 42.28 150 GLY A CA 1
ATOM 1147 C C . GLY A 1 150 ? 10.082 -5.805 47.742 1.00 42.28 150 GLY A C 1
ATOM 1148 O O . GLY A 1 150 ? 9.776 -7.015 47.658 1.00 42.28 150 GLY A O 1
#

Mean predicted aligned error: 14.54 Å

Solvent-accessible surface area (backbone atoms only — not comparable to full-atom values): 8582 Å² total; per-residue (Å²): 134,86,80,76,82,78,50,74,64,58,54,51,53,47,50,54,52,52,50,50,57,41,53,50,45,49,50,58,23,45,56,47,20,50,53,42,32,53,51,41,51,59,61,52,48,52,62,53,52,52,51,53,52,51,41,60,75,66,65,67,75,52,60,69,60,53,49,54,51,51,52,53,52,49,54,50,50,53,53,52,23,52,53,50,15,54,53,42,19,55,51,49,39,56,48,47,41,68,74,47,46,53,58,50,53,52,48,52,30,66,77,66,79,47,54,70,52,58,49,24,44,49,46,66,73,68,55,62,92,86,45,79,60,60,85,75,49,68,46,68,76,81,72,89,84,78,97,72,92,121

Secondary structure (DSSP, 8-state):
-PPPPPPHHHHHHHHHHHHHHHHHHHHHHHHHHHHHHHHHHHHHHHHHHHHHHHHHHTT---HHHHHHHHHHHHHHHHHHHHHHHHHHHHHHHHHHIIIIIHHHHHHHHHHHT--HHHHHHHHHHHSPTT-TTGGG-------SS-----

Radius of gyration: 24.94 Å; Cα contacts (8 Å, |Δi|>4): 84; chains: 1; bounding box: 52×22×81 Å

pLDDT: mean 70.82, std 9.74, range [37.78, 85.69]

Foldseek 3Di:
DDDDDDDPVNLVVLLVVLVVLLVVLVVQLVVQLVVLLVCLVVVLVVVLVVVVVVCVVVVVPPVVVNVVVSVVSVVVSNVVSNVRSVVRSLVRSVVCCVPPVVVVLVVVCVVVVHDLQVSLQSSCVNDDPPRSVVVPRDHPPPDDDDPPPD